Protein AF-A0A8T8D900-F1 (afdb_monomer)

Nearest PDB structures (foldseek):
  1n0g-assembly1_A  TM=6.615E-01  e=1.085E-01  Mycoplasmoides pneumoniae

Radius of gyration: 17.33 Å; Cα contacts (8 Å, |Δi|>4): 212; chains: 1; bounding box: 52×31×51 Å

Mean predicted aligned error: 9.71 Å

Secondary structure (DSSP, 8-state):
-EEEEEE-TTSEEEE-HHHHTT-TTSEEEEEE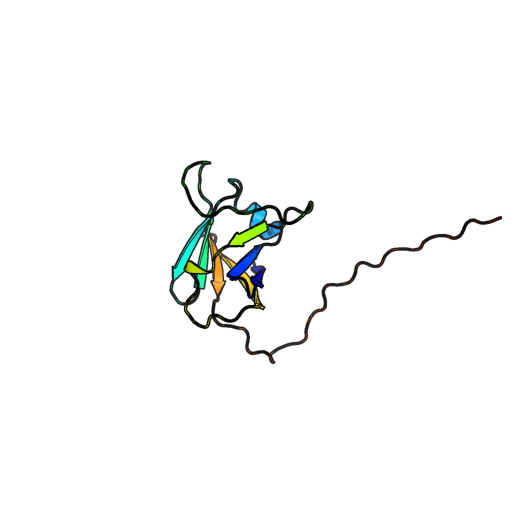ETTEEEEEE-SSTTS--EE-EE-STT--EEEE-GGGSPTTPPPEEEEEEEETTTTEEEEE-SPP-TTSS-------------PPP--

Solvent-accessible surface area (backbone atoms only — not comparable to full-atom values): 7192 Å² total; per-residue (Å²): 98,75,48,74,31,33,35,38,86,86,26,30,39,40,35,43,31,80,66,37,65,68,27,82,57,40,24,28,42,75,50,68,56,96,67,23,40,34,38,28,54,48,96,48,83,85,77,60,59,48,61,47,41,80,71,50,95,82,47,24,24,35,32,82,46,47,93,66,53,61,87,88,58,60,56,45,74,38,69,26,37,53,38,80,92,78,56,27,42,37,30,63,47,70,62,74,68,96,77,87,68,81,85,79,70,78,78,76,74,79,80,77,75,88,77,78,86,82,130

Foldseek 3Di:
DKDKWWQDPQQKIKAFQVRLVLAVLQFWAWADDPQKIKTAHDPDNPPDHWGFDADDPRRITMTRCNVRQDPPQDTTMFMWDQDPVVRIIITHSPDDDVPPDDPPDDPPPPPPDDDDDDD

Structure (mmCIF, N/CA/C/O backbone):
data_AF-A0A8T8D900-F1
#
_entry.id   AF-A0A8T8D900-F1
#
loop_
_atom_site.group_PDB
_atom_site.id
_atom_site.type_symbol
_atom_site.label_atom_id
_atom_site.label_alt_id
_atom_site.label_comp_id
_atom_site.label_asym_id
_atom_site.label_entity_id
_atom_site.label_seq_id
_atom_site.pdbx_PDB_ins_code
_atom_site.Cartn_x
_atom_site.Cartn_y
_atom_site.Cartn_z
_atom_site.occupancy
_atom_site.B_iso_or_equiv
_atom_site.auth_seq_id
_atom_site.auth_comp_id
_atom_site.auth_asym_id
_atom_site.auth_atom_id
_atom_site.pdbx_PDB_model_num
ATOM 1 N N . MET A 1 1 ? -2.103 -14.708 -2.178 1.00 86.00 1 MET A N 1
ATOM 2 C CA . MET A 1 1 ? -1.238 -14.538 -0.975 1.00 86.00 1 MET A CA 1
ATOM 3 C C . MET A 1 1 ? -1.859 -13.480 -0.070 1.00 86.00 1 MET A C 1
ATOM 5 O O . MET A 1 1 ? -2.320 -12.479 -0.607 1.00 86.00 1 MET A O 1
ATOM 9 N N . SER A 1 2 ? -1.890 -13.676 1.254 1.00 94.31 2 SER A N 1
ATOM 10 C CA . SER A 1 2 ? -2.369 -12.654 2.204 1.00 94.31 2 SER A CA 1
ATOM 11 C C . SER A 1 2 ? -1.253 -12.191 3.131 1.00 94.31 2 SER A C 1
ATOM 13 O O . SER A 1 2 ? -0.484 -13.025 3.599 1.00 94.31 2 SER A O 1
ATOM 15 N N . VAL A 1 3 ? -1.204 -10.899 3.441 1.00 96.75 3 VAL A N 1
ATOM 16 C CA . VAL A 1 3 ? -0.129 -10.289 4.231 1.00 96.75 3 VAL A CA 1
ATOM 17 C C . VAL A 1 3 ? -0.670 -9.152 5.097 1.00 96.75 3 VAL A C 1
ATOM 19 O O . VAL A 1 3 ? -1.601 -8.460 4.697 1.00 96.75 3 VAL A O 1
ATOM 22 N N . TRP A 1 4 ? -0.111 -8.945 6.289 1.00 97.75 4 TRP A N 1
ATOM 23 C CA . TRP A 1 4 ? -0.495 -7.819 7.143 1.00 97.75 4 TRP A CA 1
ATOM 24 C C . TRP A 1 4 ? 0.250 -6.546 6.746 1.00 97.75 4 TRP A C 1
ATOM 26 O O . TRP A 1 4 ? 1.473 -6.539 6.618 1.00 97.75 4 TRP A O 1
ATOM 36 N N . VAL A 1 5 ? -0.502 -5.464 6.589 1.00 98.00 5 VAL A N 1
ATOM 37 C CA . VAL A 1 5 ? -0.007 -4.104 6.352 1.00 98.00 5 VAL A CA 1
ATOM 38 C C . VAL A 1 5 ? -0.582 -3.173 7.412 1.00 98.00 5 VAL A C 1
ATOM 40 O O . VAL A 1 5 ? -1.499 -3.550 8.138 1.00 98.00 5 VAL A O 1
ATOM 43 N N . GLU A 1 6 ? -0.082 -1.950 7.507 1.00 97.88 6 GLU A N 1
ATOM 44 C CA . GLU A 1 6 ? -0.595 -0.960 8.457 1.00 97.88 6 GLU A CA 1
ATOM 45 C C . GLU A 1 6 ? -0.787 0.383 7.763 1.00 97.88 6 GLU A C 1
ATOM 47 O O . GLU A 1 6 ? 0.129 0.868 7.101 1.00 97.88 6 GLU A O 1
ATOM 52 N N . ILE A 1 7 ? -1.962 0.989 7.940 1.00 98.00 7 ILE A N 1
ATOM 53 C CA . ILE A 1 7 ? -2.157 2.410 7.641 1.00 98.00 7 ILE A CA 1
ATOM 54 C C . ILE A 1 7 ? -1.876 3.176 8.927 1.00 98.00 7 ILE A C 1
ATOM 56 O O . ILE A 1 7 ? -2.536 2.951 9.937 1.00 98.00 7 ILE A O 1
ATOM 60 N N . THR A 1 8 ? -0.893 4.060 8.910 1.00 97.50 8 THR A N 1
ATOM 61 C CA . THR A 1 8 ? -0.552 4.876 10.072 1.00 97.50 8 THR A CA 1
ATOM 62 C C . THR A 1 8 ? -1.500 6.059 10.206 1.00 97.50 8 THR A C 1
ATOM 64 O O . THR A 1 8 ? -2.135 6.479 9.240 1.00 97.50 8 THR A O 1
ATOM 67 N N . ASP A 1 9 ? -1.531 6.658 11.394 1.00 96.19 9 ASP A N 1
ATOM 68 C CA . ASP A 1 9 ? -2.256 7.908 11.652 1.00 96.19 9 ASP A CA 1
ATOM 69 C C . ASP A 1 9 ? -1.795 9.066 10.735 1.00 96.19 9 ASP A C 1
ATOM 71 O O . ASP A 1 9 ? -2.577 9.900 10.283 1.00 96.19 9 ASP A O 1
ATOM 75 N N . GLY A 1 10 ? -0.517 9.050 10.336 1.00 96.25 10 GLY A N 1
ATOM 76 C CA . GLY A 1 10 ? 0.047 9.987 9.360 1.00 96.25 10 GLY A CA 1
ATOM 77 C C . GLY A 1 10 ? -0.353 9.718 7.902 1.00 96.25 10 GLY A C 1
ATOM 78 O O . GLY A 1 10 ? 0.131 10.412 7.010 1.00 96.25 10 GLY A O 1
ATOM 79 N N . GLY A 1 11 ? -1.187 8.708 7.632 1.00 96.94 11 GLY A N 1
ATOM 80 C CA . GLY A 1 11 ? -1.617 8.331 6.284 1.00 96.94 11 GLY A CA 1
ATOM 81 C C . GLY A 1 11 ? -0.539 7.625 5.456 1.00 96.94 11 GLY A C 1
ATOM 82 O O . GLY A 1 11 ? -0.605 7.627 4.225 1.00 96.94 11 GLY A O 1
ATOM 83 N N . TYR A 1 12 ? 0.465 7.029 6.105 1.00 98.31 12 TYR A N 1
ATOM 84 C CA . TYR A 1 12 ? 1.418 6.146 5.434 1.00 98.31 12 TYR A CA 1
ATOM 85 C C . TYR A 1 12 ? 0.899 4.717 5.428 1.00 98.31 12 TYR A C 1
ATOM 87 O O . TYR A 1 12 ? 0.365 4.244 6.423 1.00 98.31 12 TYR A O 1
ATOM 95 N N . LEU A 1 13 ? 1.144 4.000 4.341 1.00 98.44 13 LEU A N 1
ATOM 96 C CA . LEU A 1 13 ? 1.014 2.556 4.288 1.00 98.44 13 LEU A CA 1
ATOM 97 C C . LEU A 1 13 ? 2.383 1.918 4.537 1.00 98.44 13 LEU A C 1
ATOM 99 O O . LEU A 1 13 ? 3.344 2.177 3.809 1.00 98.44 13 LEU A O 1
ATOM 103 N N . HIS A 1 14 ? 2.469 1.075 5.560 1.00 98.56 14 HIS A N 1
ATOM 104 C CA . HIS A 1 14 ? 3.620 0.226 5.837 1.00 98.56 14 HIS A CA 1
ATOM 105 C C . HIS A 1 14 ? 3.446 -1.140 5.175 1.00 98.56 14 HIS A C 1
ATOM 107 O O . HIS A 1 14 ? 2.495 -1.867 5.462 1.00 98.56 14 HIS A O 1
ATOM 113 N N . LEU A 1 15 ? 4.406 -1.496 4.325 1.00 98.19 15 LEU A N 1
ATOM 114 C CA . LEU A 1 15 ? 4.469 -2.764 3.610 1.00 98.19 15 LEU A CA 1
ATOM 115 C C . LEU A 1 15 ? 5.608 -3.615 4.187 1.00 98.19 15 LEU A C 1
ATOM 117 O O . LEU A 1 15 ? 6.742 -3.127 4.255 1.00 98.19 15 LEU A O 1
ATOM 121 N N . PRO A 1 16 ? 5.361 -4.875 4.573 1.00 98.00 16 PRO A N 1
ATOM 122 C CA . PRO A 1 16 ? 6.447 -5.792 4.889 1.00 98.00 16 PRO A CA 1
ATOM 123 C C . PRO A 1 16 ? 7.220 -6.172 3.623 1.00 98.00 16 PRO A C 1
ATOM 125 O O . PRO A 1 16 ? 6.688 -6.106 2.510 1.00 98.00 16 PRO A O 1
ATOM 128 N N . ALA A 1 17 ? 8.466 -6.606 3.801 1.00 97.31 17 ALA A N 1
ATOM 129 C CA . ALA A 1 17 ? 9.373 -6.984 2.718 1.00 97.31 17 ALA A CA 1
ATOM 130 C C . ALA A 1 17 ? 8.759 -7.968 1.701 1.00 97.31 17 ALA A C 1
ATOM 132 O O . ALA A 1 17 ? 8.946 -7.804 0.497 1.00 97.31 17 ALA A O 1
ATOM 133 N N . GLU A 1 18 ? 7.972 -8.942 2.170 1.00 96.00 18 GLU A N 1
ATOM 134 C CA . GLU A 1 18 ? 7.281 -9.927 1.324 1.00 96.00 18 GLU A CA 1
ATOM 135 C C . GLU A 1 18 ? 6.329 -9.266 0.312 1.00 96.00 18 GLU A C 1
ATOM 137 O O . GLU A 1 18 ? 6.345 -9.588 -0.875 1.00 96.00 18 GLU A O 1
ATOM 142 N N . ALA A 1 19 ? 5.530 -8.294 0.763 1.00 97.19 19 ALA A N 1
ATOM 143 C CA . ALA A 1 19 ? 4.630 -7.538 -0.103 1.00 97.19 19 ALA A CA 1
ATOM 144 C C . ALA A 1 19 ? 5.409 -6.559 -0.990 1.00 97.19 19 ALA A C 1
ATOM 146 O O . ALA A 1 19 ? 5.127 -6.423 -2.179 1.00 97.19 19 ALA A O 1
ATOM 147 N N . ALA A 1 20 ? 6.417 -5.896 -0.417 1.00 97.12 20 ALA A N 1
ATOM 148 C CA . ALA A 1 20 ? 7.251 -4.931 -1.121 1.00 97.1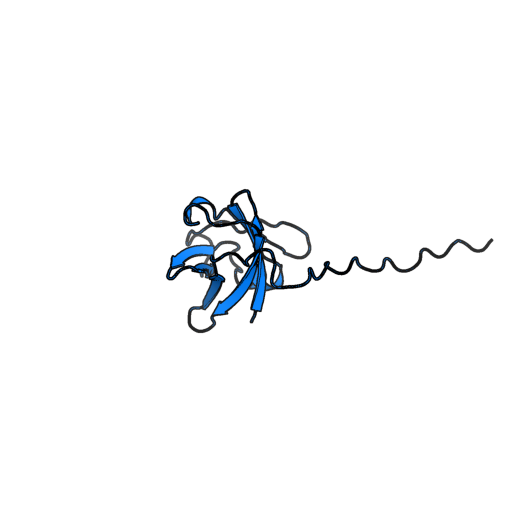2 20 ALA A CA 1
ATOM 149 C C . ALA A 1 20 ? 8.021 -5.547 -2.300 1.00 97.12 20 ALA A C 1
ATOM 151 O O . ALA A 1 20 ? 8.224 -4.871 -3.307 1.00 97.12 20 ALA A O 1
ATOM 152 N N . GLY A 1 21 ? 8.396 -6.828 -2.218 1.00 95.81 21 GLY A N 1
ATOM 153 C CA . GLY A 1 21 ? 9.058 -7.553 -3.306 1.00 95.81 21 GLY A CA 1
ATOM 154 C C . GLY A 1 21 ? 8.250 -7.615 -4.608 1.00 95.81 21 GLY A C 1
ATOM 155 O O . GLY A 1 21 ? 8.828 -7.810 -5.673 1.00 95.81 21 GLY A O 1
ATOM 156 N N . ARG A 1 22 ? 6.929 -7.383 -4.557 1.00 95.62 22 ARG A N 1
ATOM 157 C CA . ARG A 1 22 ? 6.057 -7.306 -5.743 1.00 95.62 22 ARG A CA 1
ATOM 158 C C . ARG A 1 22 ? 6.185 -5.992 -6.521 1.00 95.62 22 ARG A C 1
ATOM 160 O O . ARG A 1 22 ? 5.627 -5.879 -7.606 1.00 95.62 22 ARG A O 1
ATOM 167 N N . PHE A 1 23 ? 6.929 -5.018 -5.996 1.00 95.00 23 PHE A N 1
ATOM 168 C CA . PHE A 1 23 ? 7.099 -3.684 -6.572 1.00 95.00 23 PHE A CA 1
ATOM 169 C C . PHE A 1 23 ? 8.583 -3.414 -6.882 1.00 95.00 23 PHE A C 1
ATOM 171 O O . PHE A 1 23 ? 9.217 -2.579 -6.228 1.00 95.00 23 PHE A O 1
ATOM 178 N N . PRO A 1 24 ? 9.174 -4.116 -7.867 1.00 92.06 24 PRO A N 1
ATOM 179 C CA . PRO A 1 24 ? 10.621 -4.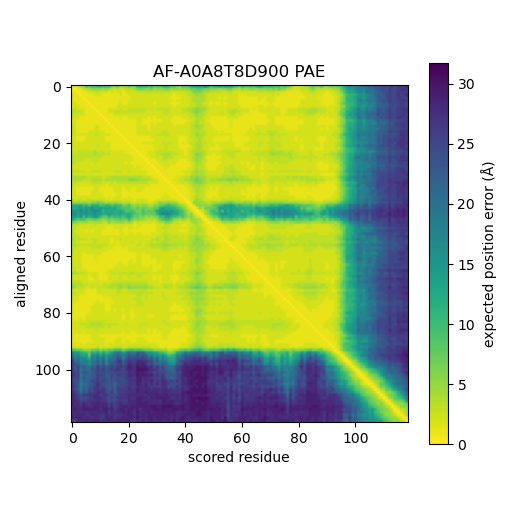100 -8.103 1.00 92.06 24 PRO A CA 1
ATOM 180 C C . PRO A 1 24 ? 11.159 -2.723 -8.516 1.00 92.06 24 PRO A C 1
ATOM 182 O O . PRO A 1 24 ? 12.290 -2.384 -8.179 1.00 92.06 24 PRO A O 1
ATOM 185 N N . ALA A 1 25 ? 10.343 -1.8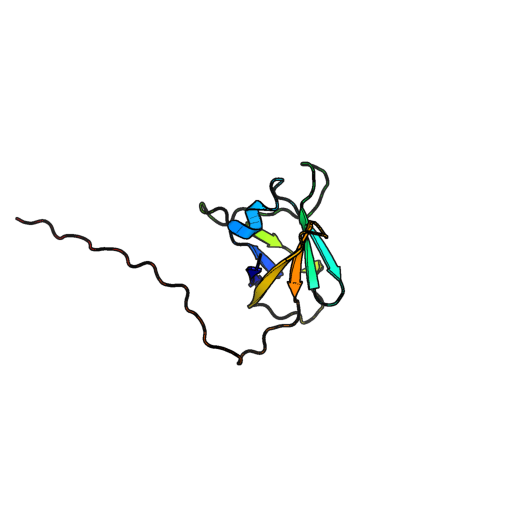96 -9.179 1.00 92.50 25 ALA A N 1
ATOM 186 C CA . ALA A 1 25 ? 10.704 -0.524 -9.541 1.00 92.50 25 ALA A CA 1
ATOM 187 C C . ALA A 1 25 ? 10.745 0.439 -8.336 1.00 92.50 25 ALA A C 1
ATOM 189 O O . ALA A 1 25 ? 11.181 1.580 -8.471 1.00 92.50 25 ALA A O 1
ATOM 190 N N . GLY A 1 26 ? 10.284 0.010 -7.154 1.00 93.69 26 GLY A N 1
ATOM 191 C CA . GLY A 1 26 ? 10.225 0.855 -5.962 1.00 93.69 26 GLY A CA 1
ATOM 192 C C . GLY A 1 26 ? 9.168 1.960 -6.031 1.00 93.69 26 GLY A C 1
ATOM 193 O O . GLY A 1 26 ? 9.186 2.863 -5.197 1.00 93.69 26 GLY A O 1
ATOM 194 N N . THR A 1 27 ? 8.244 1.892 -6.987 1.00 94.75 27 THR A N 1
ATOM 195 C CA . THR A 1 27 ? 7.087 2.782 -7.100 1.00 94.75 27 THR A CA 1
ATOM 196 C C . THR A 1 27 ? 5.808 1.975 -7.317 1.00 94.75 27 THR A C 1
ATOM 198 O O . THR A 1 27 ? 5.846 0.833 -7.785 1.00 94.75 27 THR A O 1
ATOM 201 N N . ALA A 1 28 ? 4.671 2.561 -6.945 1.00 96.06 28 ALA A N 1
ATOM 202 C CA . ALA A 1 28 ? 3.356 1.953 -7.113 1.00 96.06 28 ALA A CA 1
ATOM 203 C C . ALA A 1 28 ? 2.321 2.983 -7.573 1.00 96.06 28 ALA A C 1
ATOM 205 O O . ALA A 1 28 ? 2.325 4.127 -7.119 1.00 96.06 28 ALA A O 1
ATOM 206 N N . ILE A 1 29 ? 1.396 2.568 -8.432 1.00 95.69 29 ILE A N 1
ATOM 207 C CA . ILE A 1 29 ? 0.155 3.313 -8.659 1.00 95.69 29 ILE A CA 1
ATOM 208 C C . ILE A 1 29 ? -0.806 2.972 -7.523 1.00 95.69 29 ILE A C 1
ATOM 210 O O . ILE A 1 29 ? -0.915 1.810 -7.132 1.00 95.69 29 ILE A O 1
ATOM 214 N N . VAL A 1 30 ? -1.503 3.985 -7.008 1.00 96.38 30 VAL A N 1
ATOM 215 C CA . VAL A 1 30 ? -2.506 3.835 -5.953 1.00 96.38 30 VAL A CA 1
ATOM 216 C C . VAL A 1 30 ? -3.866 4.265 -6.476 1.00 96.38 30 VAL A C 1
ATOM 218 O O . VAL A 1 30 ? -3.990 5.313 -7.105 1.00 96.38 30 VAL A O 1
ATOM 221 N N . LEU A 1 31 ? -4.888 3.457 -6.207 1.00 95.38 31 LEU A N 1
ATOM 222 C CA . LEU A 1 31 ? -6.275 3.787 -6.515 1.00 95.38 31 LEU A CA 1
ATOM 223 C C . LEU A 1 31 ? -7.216 3.265 -5.432 1.00 95.38 31 LEU A C 1
ATOM 225 O O . LEU A 1 31 ? -6.968 2.219 -4.836 1.00 95.38 31 LEU A O 1
ATOM 229 N N . VAL A 1 32 ? -8.308 3.987 -5.191 1.00 96.38 32 VAL A N 1
ATOM 230 C CA . VAL A 1 32 ? -9.391 3.524 -4.320 1.00 96.38 32 VAL A CA 1
ATOM 231 C C . VAL A 1 32 ? -10.575 3.120 -5.171 1.00 96.38 32 VAL A C 1
ATOM 233 O O . VAL A 1 32 ? -11.057 3.890 -6.000 1.00 96.38 32 VAL A O 1
ATOM 236 N N . ARG A 1 33 ? -11.055 1.895 -4.968 1.00 94.38 33 ARG A N 1
ATOM 237 C CA . ARG A 1 33 ? -12.269 1.399 -5.614 1.00 94.38 33 ARG A CA 1
ATOM 238 C C . ARG A 1 33 ? -12.963 0.378 -4.735 1.00 94.38 33 ARG A C 1
ATOM 240 O O . ARG A 1 33 ? -12.305 -0.423 -4.084 1.00 94.38 33 ARG A O 1
ATOM 247 N N . ARG A 1 34 ? -14.299 0.394 -4.744 1.00 92.81 34 ARG A N 1
ATOM 248 C CA . ARG A 1 34 ? -15.141 -0.591 -4.035 1.00 92.81 34 ARG A CA 1
ATOM 249 C C . ARG A 1 34 ? -14.763 -0.772 -2.549 1.00 92.81 34 ARG A C 1
ATOM 251 O O . ARG A 1 34 ? -14.794 -1.883 -2.040 1.00 92.81 34 ARG A O 1
ATOM 258 N N . GLY A 1 35 ? -14.388 0.314 -1.864 1.00 94.62 35 GLY A N 1
ATOM 259 C CA . GLY A 1 35 ? -14.006 0.276 -0.444 1.00 94.62 35 GLY A CA 1
ATOM 260 C C . GLY A 1 35 ? -12.628 -0.335 -0.160 1.00 94.62 35 GLY A C 1
ATOM 261 O O . GLY A 1 35 ? -12.325 -0.664 0.985 1.00 94.62 35 GLY A O 1
ATOM 262 N N . GLU A 1 36 ? -11.785 -0.482 -1.180 1.00 97.19 36 GLU A N 1
ATOM 263 C CA . GLU A 1 36 ? -10.431 -1.015 -1.070 1.00 97.19 36 GLU A CA 1
ATOM 264 C C . GLU A 1 36 ? -9.414 -0.016 -1.630 1.00 97.19 36 GLU A C 1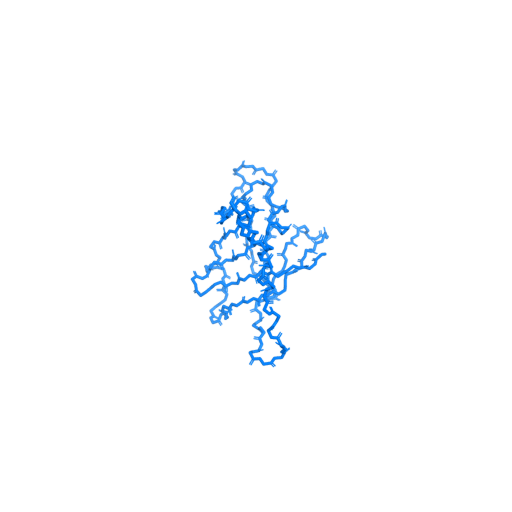
ATOM 266 O O . GLU A 1 36 ? -9.679 0.682 -2.612 1.00 97.19 36 GLU A O 1
ATOM 271 N N . LEU A 1 37 ? -8.223 -0.005 -1.040 1.00 97.81 37 LEU A N 1
ATOM 272 C CA . LEU A 1 37 ? -7.025 0.618 -1.584 1.00 97.81 37 LEU A CA 1
ATOM 273 C C . LEU A 1 37 ? -6.257 -0.426 -2.390 1.00 97.81 37 LEU A C 1
ATOM 275 O O . LEU A 1 37 ? -5.965 -1.518 -1.904 1.00 97.81 37 LEU A O 1
ATOM 279 N N . TRP A 1 38 ? -5.932 -0.081 -3.623 1.00 98.12 38 TRP A N 1
ATOM 280 C CA . TRP A 1 38 ? -5.245 -0.943 -4.569 1.00 98.12 38 TRP A CA 1
ATOM 281 C C . TRP A 1 38 ? -3.874 -0.352 -4.866 1.00 98.12 38 TRP A C 1
ATOM 283 O O . TRP A 1 38 ? -3.772 0.824 -5.214 1.00 98.12 38 TRP A O 1
ATOM 293 N N . LEU A 1 39 ? -2.836 -1.174 -4.741 1.00 97.75 39 LEU A N 1
ATOM 294 C CA . LEU A 1 39 ? -1.474 -0.852 -5.150 1.00 97.75 39 LEU A CA 1
ATOM 295 C C . LEU A 1 39 ? -1.094 -1.715 -6.348 1.00 97.75 39 LEU A C 1
ATOM 297 O O . LEU A 1 39 ? -1.140 -2.942 -6.261 1.00 97.75 39 LEU A O 1
ATOM 301 N N . LEU A 1 40 ? -0.671 -1.077 -7.434 1.00 96.31 40 LEU A N 1
ATOM 302 C CA . LEU A 1 40 ? -0.240 -1.749 -8.656 1.00 96.31 40 LEU A CA 1
ATOM 303 C C . LEU A 1 40 ? 1.242 -1.461 -8.914 1.00 96.31 40 LEU A C 1
ATOM 305 O O . LEU A 1 40 ? 1.657 -0.300 -8.800 1.00 96.31 40 LEU A O 1
ATOM 309 N N . PRO A 1 41 ? 2.055 -2.478 -9.244 1.00 95.00 41 PRO A N 1
ATOM 310 C CA . PRO A 1 41 ? 3.436 -2.263 -9.633 1.00 95.00 41 PRO A CA 1
ATOM 311 C C . PRO A 1 41 ? 3.492 -1.558 -10.984 1.00 95.00 41 PRO A C 1
ATOM 313 O O . PRO A 1 41 ? 2.664 -1.793 -11.864 1.00 95.00 41 PRO A O 1
ATOM 316 N N . VAL A 1 42 ? 4.495 -0.704 -11.159 1.00 90.38 42 VAL A N 1
ATOM 317 C CA . VAL A 1 42 ? 4.788 -0.117 -12.467 1.00 90.38 42 VAL A CA 1
ATOM 318 C C . VAL A 1 42 ? 5.869 -0.925 -13.176 1.00 90.38 42 VAL A C 1
ATOM 320 O O . VAL A 1 42 ? 6.801 -1.432 -12.549 1.00 90.38 42 VAL A O 1
ATOM 323 N N . SER A 1 43 ? 5.743 -1.042 -14.496 1.00 79.94 43 SER A N 1
ATOM 324 C CA . SER A 1 43 ? 6.567 -1.936 -15.316 1.00 79.94 43 SER A CA 1
ATOM 325 C C . SER A 1 43 ? 7.999 -1.438 -15.544 1.00 79.94 43 SER A C 1
ATOM 327 O O . SER A 1 43 ? 8.872 -2.235 -15.874 1.00 79.94 43 SER A O 1
ATOM 329 N N . HIS A 1 44 ? 8.266 -0.139 -15.380 1.00 74.56 44 HIS A N 1
ATOM 330 C CA . HIS A 1 44 ? 9.590 0.444 -15.614 1.00 74.56 44 HIS A CA 1
ATOM 331 C C . HIS A 1 44 ? 9.822 1.709 -14.769 1.00 74.56 44 HIS A C 1
ATOM 333 O O . HIS A 1 44 ? 8.875 2.472 -14.534 1.00 74.56 44 HIS A O 1
ATOM 339 N N . PRO A 1 45 ? 11.075 1.971 -14.342 1.00 65.75 45 PRO A N 1
ATOM 340 C CA . PRO A 1 45 ? 11.452 3.228 -13.701 1.00 65.75 45 PRO A CA 1
ATOM 341 C C . PRO A 1 45 ? 11.071 4.425 -14.584 1.00 65.75 45 PRO A C 1
ATOM 343 O O . PRO A 1 45 ? 11.384 4.443 -15.770 1.00 65.75 45 PRO A O 1
ATOM 346 N N . GLY A 1 46 ? 10.374 5.413 -14.019 1.00 67.31 46 GLY A N 1
ATOM 347 C CA . GLY A 1 46 ? 9.919 6.602 -14.756 1.00 67.31 46 GLY A CA 1
ATOM 348 C C . GLY A 1 46 ? 8.485 6.537 -15.293 1.00 67.31 46 GLY A C 1
ATOM 349 O O . GLY A 1 46 ? 7.974 7.557 -15.739 1.00 67.31 46 GLY A O 1
ATOM 350 N N . ALA A 1 47 ? 7.782 5.406 -15.154 1.00 74.62 47 ALA A N 1
ATOM 351 C CA . ALA A 1 47 ? 6.341 5.307 -15.439 1.00 74.62 47 ALA A CA 1
ATOM 352 C C . ALA A 1 47 ? 5.444 6.073 -14.435 1.00 74.62 47 ALA A C 1
ATOM 354 O O . ALA A 1 47 ? 4.219 5.993 -14.504 1.00 74.62 47 ALA A O 1
ATOM 355 N N . GLY A 1 48 ? 6.049 6.800 -13.490 1.00 82.56 48 GLY A N 1
ATOM 356 C CA . GLY A 1 48 ? 5.363 7.518 -12.423 1.00 82.56 48 GLY A CA 1
ATOM 357 C C . GLY A 1 48 ? 5.016 6.634 -11.222 1.00 82.56 48 GLY A C 1
ATOM 358 O O . GLY A 1 48 ? 5.660 5.613 -10.958 1.00 82.56 48 GLY A O 1
ATOM 359 N N . GLY A 1 49 ? 4.001 7.066 -10.474 1.00 91.69 49 GLY A N 1
ATOM 360 C CA . GLY A 1 49 ? 3.550 6.427 -9.240 1.00 91.69 49 GLY A CA 1
ATOM 361 C C . GLY A 1 49 ? 4.174 7.013 -7.973 1.00 91.69 49 GLY A C 1
ATOM 362 O O . GLY A 1 49 ? 5.033 7.893 -8.004 1.00 91.69 49 GLY A O 1
ATOM 363 N N . LEU A 1 50 ? 3.706 6.513 -6.835 1.00 95.31 50 LEU A N 1
ATOM 364 C CA . LEU A 1 50 ? 4.167 6.907 -5.513 1.00 95.31 5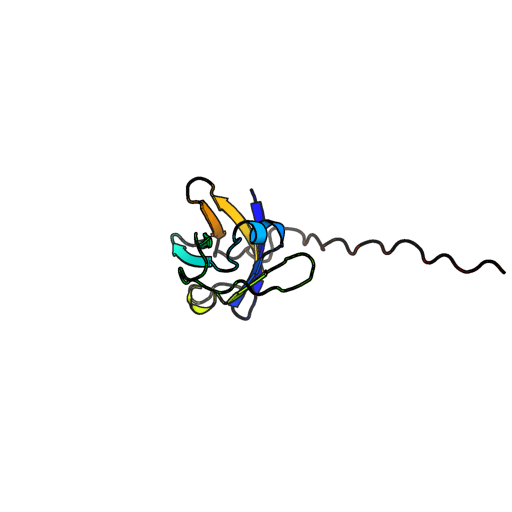0 LEU A CA 1
ATOM 365 C C . LEU A 1 50 ? 5.418 6.118 -5.125 1.00 95.31 50 LEU A C 1
ATOM 367 O O . LEU A 1 50 ? 5.496 4.910 -5.346 1.00 95.31 50 LEU A O 1
ATOM 371 N N . LEU A 1 51 ? 6.381 6.800 -4.507 1.00 95.50 51 LEU A N 1
ATOM 372 C CA . LEU A 1 51 ? 7.641 6.211 -4.057 1.00 95.50 51 LEU A CA 1
ATOM 373 C C . LEU A 1 51 ? 7.446 5.280 -2.849 1.00 95.50 51 LEU A C 1
ATOM 375 O O . LEU A 1 51 ? 6.937 5.698 -1.808 1.00 95.50 51 LEU A O 1
ATOM 379 N N . LEU A 1 52 ? 7.959 4.051 -2.956 1.00 96.88 52 LEU A N 1
ATOM 380 C CA . LEU A 1 52 ? 8.072 3.083 -1.863 1.00 96.88 52 LEU A CA 1
ATOM 381 C C . LEU A 1 52 ? 9.425 3.246 -1.149 1.00 96.88 52 LEU A C 1
ATOM 383 O O . LEU A 1 52 ? 10.434 2.621 -1.503 1.00 96.88 52 LEU A O 1
ATOM 387 N N . LYS A 1 53 ? 9.460 4.082 -0.112 1.00 97.75 53 LYS A N 1
ATOM 388 C CA . LYS A 1 53 ? 10.671 4.381 0.667 1.00 97.75 53 LYS A CA 1
ATOM 389 C C . LYS A 1 53 ? 11.094 3.170 1.497 1.00 97.75 53 LYS A C 1
ATOM 391 O O . LYS A 1 53 ? 10.255 2.501 2.092 1.00 97.75 53 LYS A O 1
ATOM 396 N N . TRP A 1 54 ? 12.394 2.894 1.566 1.00 97.31 54 TRP A N 1
ATOM 397 C CA . TRP A 1 54 ? 12.933 1.873 2.469 1.00 97.31 54 TRP A CA 1
ATOM 398 C C . TRP A 1 54 ? 12.705 2.272 3.928 1.00 97.31 54 TRP A C 1
ATOM 400 O O . TRP A 1 54 ? 12.970 3.412 4.306 1.00 97.31 54 TRP A O 1
ATOM 410 N N . ARG A 1 55 ? 12.241 1.326 4.748 1.00 97.44 55 ARG A N 1
ATOM 411 C CA . ARG A 1 55 ? 12.089 1.511 6.198 1.00 97.44 55 ARG A CA 1
ATOM 412 C C . ARG A 1 55 ? 13.207 0.860 7.000 1.00 97.44 55 ARG A C 1
ATOM 414 O O . ARG A 1 55 ? 13.525 1.341 8.080 1.00 97.44 55 ARG A O 1
ATOM 421 N N . ASN A 1 56 ? 13.757 -0.256 6.521 1.00 97.19 56 ASN A N 1
ATOM 422 C CA . ASN A 1 56 ? 14.812 -1.001 7.208 1.00 97.19 56 ASN A CA 1
ATOM 423 C C . ASN A 1 56 ? 15.559 -1.957 6.260 1.00 97.19 56 ASN A C 1
ATOM 425 O O . ASN A 1 56 ? 15.151 -2.167 5.120 1.00 97.19 56 ASN A O 1
ATOM 429 N N . ALA A 1 57 ? 16.628 -2.579 6.768 1.00 96.44 57 ALA A N 1
ATOM 430 C CA . ALA A 1 57 ? 17.463 -3.527 6.026 1.00 96.44 57 ALA A CA 1
ATOM 431 C C . ALA A 1 57 ? 16.760 -4.845 5.643 1.00 96.44 57 ALA A C 1
ATOM 433 O O . ALA A 1 57 ? 17.254 -5.549 4.770 1.00 96.44 57 ALA A O 1
ATOM 434 N N . ARG A 1 58 ? 15.610 -5.186 6.251 1.00 96.75 58 ARG A N 1
ATOM 435 C CA . ARG A 1 58 ? 14.833 -6.374 5.848 1.00 96.75 58 ARG A CA 1
ATOM 436 C C . ARG A 1 58 ? 14.092 -6.172 4.528 1.00 96.75 58 ARG A C 1
ATOM 438 O O . ARG A 1 58 ? 13.643 -7.150 3.948 1.00 96.75 58 ARG A O 1
ATOM 445 N N . GLY A 1 59 ? 13.955 -4.928 4.067 1.00 97.12 59 GLY A N 1
ATOM 446 C CA . GLY A 1 59 ? 13.252 -4.593 2.829 1.00 97.12 59 GLY A CA 1
ATOM 447 C C . GLY A 1 59 ? 11.827 -4.078 3.023 1.00 97.12 59 GLY A C 1
ATOM 448 O O . GLY A 1 59 ? 11.141 -3.857 2.027 1.00 97.12 59 GLY A O 1
ATOM 449 N N . ASP A 1 60 ? 11.384 -3.840 4.264 1.00 98.25 60 ASP A N 1
ATOM 450 C CA . ASP A 1 60 ? 10.079 -3.220 4.528 1.00 98.25 60 ASP A CA 1
ATOM 451 C C . ASP A 1 60 ? 10.021 -1.823 3.887 1.00 98.25 60 ASP A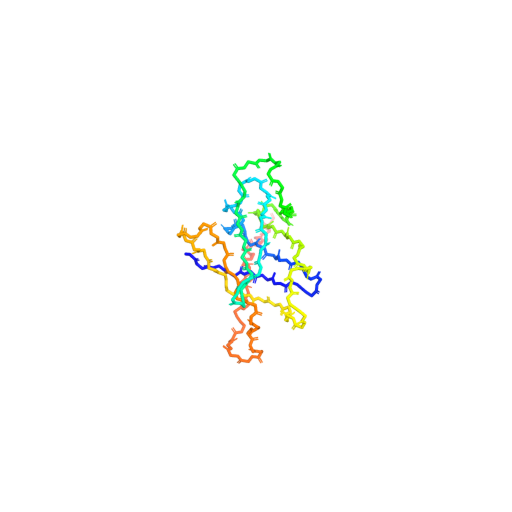 C 1
ATOM 453 O O . ASP A 1 60 ? 11.005 -1.071 3.912 1.00 98.25 60 ASP A O 1
ATOM 457 N N . ARG A 1 61 ? 8.861 -1.450 3.338 1.00 98.44 61 ARG A N 1
ATOM 458 C CA . ARG A 1 61 ? 8.656 -0.174 2.637 1.00 98.44 61 ARG A CA 1
ATOM 459 C C . ARG A 1 61 ? 7.560 0.676 3.266 1.00 98.44 61 ARG A C 1
ATOM 461 O O . ARG A 1 61 ? 6.680 0.169 3.958 1.00 98.44 61 ARG A O 1
ATOM 468 N N . SER A 1 62 ? 7.620 1.982 3.032 1.00 98.44 62 SER A N 1
ATOM 469 C CA . SER A 1 62 ? 6.543 2.925 3.327 1.00 98.44 62 SER A CA 1
ATOM 470 C C . SER A 1 62 ? 6.174 3.740 2.098 1.00 98.44 62 SER A C 1
ATOM 472 O O . SER A 1 62 ? 7.030 4.079 1.282 1.00 98.44 62 SER A O 1
ATOM 474 N N . VAL A 1 63 ? 4.898 4.092 1.993 1.00 98.25 63 VAL A N 1
ATOM 475 C CA . VAL A 1 63 ? 4.380 4.995 0.963 1.00 98.25 63 VAL A CA 1
ATOM 476 C C . VAL A 1 63 ? 3.310 5.895 1.557 1.00 98.25 63 VAL A C 1
ATOM 478 O O . VAL A 1 63 ? 2.499 5.441 2.360 1.00 98.25 63 VAL A O 1
ATOM 481 N N . LEU A 1 64 ? 3.336 7.183 1.219 1.00 98.00 64 LEU A N 1
ATOM 482 C CA . LEU A 1 64 ? 2.318 8.135 1.658 1.00 98.00 64 LEU A CA 1
ATOM 483 C C . LEU A 1 64 ? 1.076 7.957 0.783 1.00 98.00 64 LEU A C 1
ATOM 485 O O . LEU A 1 64 ? 1.154 8.173 -0.420 1.00 98.00 64 LEU A O 1
ATOM 489 N N . VAL A 1 65 ? -0.050 7.565 1.379 1.00 97.81 65 VAL A N 1
ATOM 490 C CA . VAL A 1 65 ? -1.315 7.309 0.662 1.00 97.81 65 VAL A CA 1
ATOM 491 C C . VAL A 1 65 ? -2.456 8.204 1.136 1.00 97.81 65 VAL A C 1
ATOM 493 O O . VAL A 1 65 ? -3.581 8.042 0.681 1.00 97.81 65 VAL A O 1
ATOM 496 N N . ARG A 1 66 ? -2.173 9.148 2.041 1.00 96.69 66 ARG A N 1
ATOM 497 C CA . ARG A 1 66 ? -3.158 9.998 2.721 1.00 96.69 66 ARG A CA 1
ATOM 498 C C . ARG A 1 66 ? -4.193 10.615 1.784 1.00 96.69 66 ARG A C 1
ATOM 500 O O . ARG A 1 66 ? -5.374 10.556 2.087 1.00 96.69 66 ARG A O 1
ATOM 507 N N . GLU A 1 67 ? -3.749 11.161 0.658 1.00 95.69 67 GLU A N 1
ATOM 508 C CA . GLU A 1 67 ? -4.612 11.850 -0.313 1.00 95.69 67 GLU A CA 1
ATOM 509 C C . GLU A 1 67 ? -5.591 10.915 -1.036 1.00 95.69 67 GLU A C 1
ATOM 511 O O . GLU A 1 67 ? -6.576 11.371 -1.603 1.00 95.69 67 GLU A O 1
ATOM 516 N N . PHE A 1 68 ? -5.338 9.606 -1.001 1.00 96.19 68 PHE A N 1
ATOM 517 C CA . PHE A 1 68 ? -6.202 8.599 -1.608 1.00 96.19 68 PHE A CA 1
ATOM 518 C C . PHE A 1 68 ? -7.218 8.039 -0.616 1.00 96.19 68 PHE A C 1
ATOM 520 O O . PHE A 1 68 ? -8.202 7.438 -1.036 1.00 96.19 68 PHE A O 1
ATOM 527 N N . LEU A 1 69 ? -6.988 8.183 0.690 1.00 96.00 69 LEU A N 1
ATOM 528 C CA . LEU A 1 69 ? -7.864 7.597 1.696 1.00 96.00 69 LEU A CA 1
ATOM 529 C C . LEU A 1 69 ? -9.182 8.385 1.768 1.00 96.00 69 LEU A C 1
ATOM 531 O O . LEU A 1 69 ? -9.143 9.608 1.897 1.00 96.00 69 LEU A O 1
ATOM 535 N N . PRO A 1 70 ? -10.345 7.708 1.746 1.00 94.44 70 PRO A N 1
ATOM 536 C CA . PRO A 1 70 ? -11.613 8.338 2.084 1.00 94.44 70 PRO A CA 1
ATOM 537 C C . PRO A 1 70 ? -11.545 9.018 3.452 1.00 94.44 70 PRO A C 1
ATOM 539 O O . PRO A 1 70 ? -10.874 8.530 4.371 1.00 94.44 70 PRO A O 1
ATOM 542 N N . GLU A 1 71 ? -12.271 10.120 3.601 1.00 91.75 71 GLU A N 1
ATOM 543 C CA . GLU A 1 71 ? -12.370 10.822 4.876 1.00 91.75 71 GLU A CA 1
ATOM 544 C C . GLU A 1 71 ? -12.847 9.876 5.990 1.00 91.75 71 GLU A C 1
ATOM 546 O O . GLU A 1 71 ? -13.696 9.010 5.778 1.00 91.75 71 GLU A O 1
ATOM 551 N N . GLY A 1 72 ? -12.249 10.001 7.176 1.00 90.62 72 GLY A N 1
ATOM 552 C CA . GLY A 1 72 ? -12.570 9.145 8.319 1.00 90.62 72 GLY A CA 1
ATOM 553 C C . GLY A 1 72 ? -12.024 7.715 8.234 1.00 90.62 72 GLY A C 1
ATOM 554 O O . GLY A 1 72 ? -12.327 6.913 9.115 1.00 90.62 72 GLY A O 1
ATOM 555 N N . THR A 1 73 ? -11.206 7.373 7.228 1.00 94.25 73 THR A N 1
ATOM 556 C CA . THR A 1 73 ? -10.542 6.059 7.175 1.00 94.25 73 THR A CA 1
ATOM 557 C C . THR A 1 73 ? -9.693 5.848 8.434 1.00 94.25 73 THR A C 1
ATOM 559 O O . THR A 1 73 ? -8.716 6.576 8.629 1.00 94.25 73 THR A O 1
ATOM 562 N N . PRO A 1 74 ? -9.998 4.844 9.278 1.00 94.06 74 PRO A N 1
ATOM 563 C CA . PRO A 1 74 ? -9.273 4.664 10.527 1.00 94.06 74 PRO A CA 1
ATOM 564 C C . PRO A 1 74 ? -7.856 4.128 10.264 1.00 94.06 74 PRO A C 1
ATOM 566 O O . PRO A 1 74 ? -7.675 3.259 9.395 1.00 94.06 74 PRO A O 1
ATOM 569 N N . PRO A 1 75 ? -6.835 4.581 11.010 1.00 96.31 75 PRO A N 1
ATOM 570 C CA . PRO A 1 75 ? -5.528 3.944 10.983 1.00 96.31 75 PRO A CA 1
ATOM 571 C C . PRO A 1 75 ? -5.599 2.535 11.591 1.00 96.31 75 PRO A C 1
ATOM 573 O O . PRO A 1 75 ? -6.555 2.172 12.276 1.00 96.31 75 PRO A O 1
ATOM 576 N N . GLY A 1 76 ? -4.577 1.726 11.332 1.00 96.56 76 GLY A N 1
ATOM 577 C CA . GLY A 1 76 ? -4.397 0.417 11.945 1.00 96.56 76 GLY A CA 1
ATOM 578 C C . GLY A 1 76 ? -3.999 -0.696 10.974 1.00 96.56 76 GLY A C 1
ATOM 579 O O . GLY A 1 76 ? -3.904 -0.484 9.753 1.00 96.56 76 GLY A O 1
ATOM 580 N N . PRO A 1 77 ? -3.758 -1.900 11.527 1.00 96.56 77 PRO A N 1
ATOM 581 C CA . PRO A 1 77 ? -3.377 -3.074 10.763 1.00 96.56 77 PRO A CA 1
ATOM 582 C C . PRO A 1 77 ? -4.535 -3.569 9.895 1.00 96.56 77 PRO A C 1
ATOM 584 O O . PRO A 1 77 ? -5.690 -3.600 10.320 1.00 96.56 77 PRO A O 1
ATOM 587 N N . ARG A 1 78 ? -4.210 -4.002 8.680 1.00 96.06 78 ARG A N 1
ATOM 588 C CA . ARG A 1 78 ? -5.153 -4.541 7.700 1.00 96.06 78 ARG A CA 1
ATOM 589 C C . ARG A 1 78 ? -4.571 -5.775 7.038 1.00 96.06 78 ARG A C 1
ATOM 591 O O . ARG A 1 78 ? -3.378 -5.822 6.739 1.00 96.06 78 ARG A O 1
ATOM 598 N N . GLN A 1 79 ? -5.423 -6.762 6.791 1.00 97.06 79 GLN A N 1
ATOM 599 C CA . GLN A 1 79 ? -5.042 -7.900 5.972 1.00 97.06 79 GLN A CA 1
ATOM 600 C C . GLN A 1 79 ? -5.173 -7.492 4.506 1.00 97.06 79 GLN A C 1
ATOM 602 O O . GLN A 1 79 ? -6.249 -7.111 4.053 1.00 97.06 79 GLN A O 1
ATOM 607 N N . ALA A 1 80 ? -4.058 -7.531 3.792 1.00 97.25 80 ALA A N 1
ATOM 608 C CA . ALA A 1 80 ? -3.974 -7.259 2.372 1.00 97.25 80 ALA A CA 1
ATOM 609 C C . ALA A 1 80 ? -3.908 -8.567 1.584 1.00 97.25 80 ALA A C 1
ATOM 611 O O . ALA A 1 80 ? -3.387 -9.576 2.070 1.00 97.25 80 ALA A O 1
ATOM 612 N N . PHE A 1 81 ? -4.390 -8.530 0.348 1.00 97.25 81 PHE A N 1
ATOM 613 C CA . PHE A 1 81 ? -4.468 -9.684 -0.534 1.00 97.25 81 PHE A CA 1
ATOM 614 C C . PHE A 1 81 ? -3.832 -9.344 -1.869 1.00 97.25 81 PHE A C 1
ATOM 616 O O . PHE A 1 81 ? -4.172 -8.341 -2.489 1.00 97.25 81 PHE A O 1
ATOM 623 N N . TRP A 1 82 ? -2.899 -10.179 -2.307 1.00 97.56 82 TRP A N 1
ATOM 624 C CA . TRP A 1 82 ? -2.429 -10.114 -3.680 1.00 97.56 82 TRP A CA 1
ATOM 625 C C . TRP A 1 82 ? -3.456 -10.772 -4.601 1.00 97.56 82 TRP A C 1
ATOM 627 O O . TRP A 1 82 ? -3.826 -11.927 -4.377 1.00 97.56 82 TRP A O 1
ATOM 637 N N . ASP A 1 83 ? -3.891 -10.019 -5.602 1.00 96.94 83 ASP A N 1
ATOM 638 C CA . ASP A 1 83 ? -4.785 -10.424 -6.679 1.00 96.94 83 ASP A CA 1
ATOM 639 C C . ASP A 1 83 ? -3.942 -10.664 -7.934 1.00 96.94 83 ASP A C 1
ATOM 641 O O . ASP A 1 83 ? -3.416 -9.719 -8.526 1.00 96.94 83 ASP A O 1
ATOM 645 N N . ASP A 1 84 ? -3.749 -11.936 -8.286 1.00 95.62 84 ASP A N 1
ATOM 646 C CA . ASP A 1 84 ? -2.896 -12.334 -9.408 1.00 95.62 84 ASP A CA 1
ATOM 647 C C . ASP A 1 84 ? -3.507 -11.969 -10.768 1.00 95.62 84 ASP A C 1
ATOM 649 O O . ASP A 1 84 ? -2.764 -11.623 -11.683 1.00 95.62 84 ASP A O 1
ATOM 653 N N . GLU A 1 85 ? -4.837 -11.979 -10.894 1.00 95.88 85 GLU A N 1
ATOM 654 C CA . GLU A 1 85 ? -5.527 -11.606 -12.135 1.00 95.88 85 GLU A CA 1
ATOM 655 C C . GLU A 1 85 ? -5.387 -10.106 -12.404 1.00 95.88 85 GLU A C 1
ATOM 657 O O . GLU A 1 85 ? -5.092 -9.684 -13.520 1.00 95.88 85 GLU A O 1
ATOM 662 N N . ALA A 1 86 ? -5.544 -9.290 -11.361 1.00 93.69 86 ALA A N 1
ATOM 663 C CA . ALA A 1 86 ? -5.409 -7.846 -11.478 1.00 93.69 86 ALA A CA 1
ATOM 664 C C . ALA A 1 86 ? -3.963 -7.337 -11.340 1.00 93.69 86 ALA A C 1
ATOM 666 O O . ALA A 1 86 ? -3.717 -6.147 -11.549 1.00 93.69 86 ALA A O 1
ATOM 667 N N . GLY A 1 87 ? -3.023 -8.197 -10.935 1.00 95.75 87 GLY A N 1
ATOM 668 C CA . GLY A 1 87 ? -1.638 -7.822 -10.651 1.00 95.75 87 GLY A CA 1
ATOM 669 C C . GLY A 1 87 ? -1.515 -6.765 -9.551 1.00 95.75 87 GLY A C 1
ATOM 670 O O . GLY A 1 87 ? -0.699 -5.852 -9.669 1.00 95.75 87 GLY A O 1
ATOM 671 N N . ALA A 1 88 ? -2.350 -6.839 -8.511 1.00 97.19 88 ALA A N 1
ATOM 672 C CA . ALA A 1 88 ? -2.498 -5.765 -7.532 1.00 97.19 88 ALA A CA 1
ATOM 673 C C . ALA A 1 88 ? -2.507 -6.264 -6.085 1.00 97.19 88 ALA A C 1
ATOM 675 O O . ALA A 1 88 ? -3.074 -7.307 -5.764 1.00 97.19 88 ALA A O 1
ATOM 676 N N . LEU A 1 89 ? -1.953 -5.459 -5.177 1.00 98.12 89 LEU A N 1
ATOM 677 C CA . LEU A 1 89 ? -2.151 -5.631 -3.741 1.00 98.12 89 LEU A CA 1
ATOM 678 C C . LEU A 1 89 ? -3.405 -4.861 -3.312 1.00 98.12 89 LEU A C 1
ATOM 680 O O . LEU A 1 89 ? -3.453 -3.636 -3.413 1.00 98.12 89 LEU A O 1
ATOM 684 N N . ARG A 1 90 ? -4.406 -5.582 -2.815 1.00 98.06 90 ARG A N 1
ATOM 685 C CA . ARG A 1 90 ? -5.704 -5.057 -2.384 1.00 98.06 90 ARG A CA 1
ATOM 686 C C . ARG A 1 90 ? -5.781 -4.990 -0.872 1.00 98.06 90 ARG A C 1
ATOM 688 O O . ARG A 1 90 ? -5.455 -5.956 -0.185 1.00 98.06 90 ARG A O 1
ATOM 695 N N . ILE A 1 91 ? -6.221 -3.853 -0.354 1.00 97.88 91 ILE A N 1
ATOM 696 C CA . ILE A 1 91 ? -6.271 -3.560 1.077 1.00 97.88 91 ILE A CA 1
ATOM 697 C C . ILE A 1 91 ? -7.675 -3.038 1.401 1.00 97.88 91 ILE A C 1
ATOM 699 O O . ILE A 1 91 ? -8.011 -1.924 0.993 1.00 97.88 91 ILE A O 1
ATOM 703 N N . PRO A 1 92 ? -8.508 -3.791 2.135 1.00 96.50 92 PRO A N 1
ATOM 704 C CA . PRO A 1 92 ? -9.814 -3.310 2.575 1.00 96.50 92 PRO A CA 1
ATOM 705 C C . PRO A 1 92 ? -9.681 -2.058 3.445 1.00 96.50 92 PRO A C 1
ATOM 707 O O . PRO A 1 92 ? -8.888 -2.032 4.383 1.00 96.50 92 PRO A O 1
ATOM 710 N N . LEU A 1 93 ? -10.449 -1.008 3.156 1.00 94.31 93 LEU A N 1
ATOM 711 C CA . LEU A 1 93 ? -10.369 0.251 3.906 1.00 94.31 93 LEU A CA 1
ATOM 712 C C . LEU A 1 93 ? -11.293 0.288 5.119 1.00 94.31 93 LEU A C 1
ATOM 714 O O . LEU A 1 93 ? -11.006 1.037 6.056 1.00 94.31 93 LEU A O 1
ATOM 718 N N . ALA A 1 94 ? -12.323 -0.563 5.138 1.00 8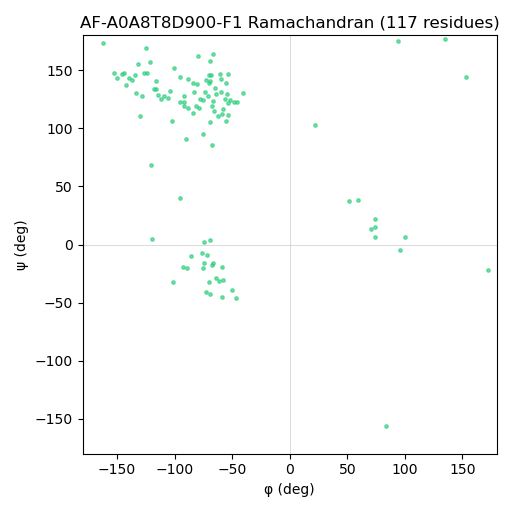4.75 94 ALA A N 1
ATOM 719 C CA . ALA A 1 94 ? -13.135 -0.799 6.321 1.00 84.75 94 ALA A CA 1
ATOM 720 C C . ALA A 1 94 ? -12.215 -1.179 7.491 1.00 84.75 94 ALA A C 1
ATOM 722 O O . ALA A 1 94 ? -11.413 -2.112 7.396 1.00 84.75 94 ALA A O 1
ATOM 723 N N . GLY A 1 95 ? -12.278 -0.396 8.567 1.00 64.25 95 GLY A N 1
ATOM 724 C CA . GLY A 1 95 ? -11.527 -0.689 9.776 1.00 64.25 95 GLY A CA 1
ATOM 725 C C . GLY A 1 95 ? -11.952 -2.040 10.338 1.00 64.25 95 GLY A C 1
ATOM 726 O O . GLY A 1 95 ? -13.116 -2.428 10.259 1.00 64.25 95 GLY A O 1
ATOM 727 N N . ARG A 1 96 ? -11.008 -2.756 10.943 1.00 54.62 96 ARG A N 1
ATOM 728 C CA . ARG A 1 96 ? -11.385 -3.784 11.903 1.00 54.62 96 ARG A CA 1
ATOM 729 C C . ARG A 1 96 ? -11.989 -3.064 13.108 1.00 54.62 96 ARG A C 1
ATOM 731 O O . ARG A 1 96 ? -11.289 -2.270 13.731 1.00 54.62 96 ARG A O 1
ATOM 738 N N . GLU A 1 97 ? -13.253 -3.341 13.423 1.00 46.28 97 GLU A N 1
ATOM 739 C CA . GLU A 1 97 ? -13.864 -2.970 14.706 1.00 46.28 97 GLU A CA 1
ATOM 740 C C . GLU A 1 97 ? -12.886 -3.332 15.843 1.00 46.28 97 GLU A C 1
ATOM 742 O O . GLU A 1 97 ? -12.456 -4.496 15.919 1.00 46.28 97 GLU A O 1
ATOM 747 N N . PRO A 1 98 ? -12.470 -2.382 16.699 1.00 41.47 98 PRO A N 1
ATOM 748 C CA . PRO A 1 98 ? -11.580 -2.668 17.816 1.00 41.47 98 PRO A CA 1
ATOM 749 C C . PRO A 1 98 ? -12.311 -3.552 18.843 1.00 41.47 98 PRO A C 1
ATOM 751 O O . PRO A 1 98 ? -12.911 -3.068 19.792 1.00 41.47 98 PRO A O 1
ATOM 754 N N . GLY A 1 99 ? -12.280 -4.872 18.636 1.00 48.03 99 GLY A N 1
ATOM 755 C CA . GLY A 1 99 ? -12.913 -5.845 19.532 1.00 48.03 99 GLY A CA 1
ATOM 756 C C . GLY A 1 99 ? -12.948 -7.297 19.043 1.00 48.03 99 GLY A C 1
ATOM 757 O O . GLY A 1 99 ? -13.005 -8.207 19.863 1.00 48.03 99 GLY A O 1
ATOM 758 N N . SER A 1 100 ? -12.845 -7.575 17.740 1.00 47.19 100 SER A N 1
ATOM 759 C CA . SER A 1 100 ? -13.056 -8.937 17.206 1.00 47.19 100 SER A CA 1
ATOM 760 C C . SER A 1 100 ? -11.779 -9.762 17.014 1.00 47.19 100 SER A C 1
ATOM 762 O O . SER A 1 100 ? -11.608 -10.502 16.044 1.00 47.19 100 SER A O 1
ATOM 764 N N . GLY A 1 101 ? -10.837 -9.666 17.948 1.00 44.16 101 GLY A N 1
ATOM 765 C CA . GLY A 1 101 ? -9.872 -10.751 18.118 1.00 44.16 101 GLY A CA 1
ATOM 766 C C . GLY A 1 101 ? -8.531 -10.340 18.692 1.00 44.16 101 GLY A C 1
ATOM 767 O O . GLY A 1 101 ? -7.980 -9.275 18.405 1.00 44.16 101 GLY A O 1
ATOM 768 N N . THR A 1 102 ? -8.035 -11.268 19.488 1.00 42.38 102 THR A N 1
ATOM 769 C CA . THR A 1 102 ? -6.829 -11.230 20.293 1.00 42.38 102 THR A CA 1
ATOM 770 C C . THR A 1 102 ? -5.656 -10.561 19.569 1.00 42.38 102 THR A C 1
ATOM 772 O O . THR A 1 102 ? -5.343 -10.941 18.437 1.00 42.38 102 THR A O 1
ATOM 775 N N . PRO A 1 103 ? -4.965 -9.595 20.200 1.00 42.09 103 PRO A N 1
ATOM 776 C CA . PRO A 1 103 ? -3.702 -9.095 19.685 1.00 42.09 103 PRO A CA 1
ATOM 777 C C . PRO A 1 103 ? -2.693 -10.246 19.669 1.00 42.09 103 PRO A C 1
ATOM 779 O O . PRO A 1 103 ? -2.244 -10.707 20.719 1.00 42.09 103 PRO A O 1
ATOM 782 N N . VAL A 1 104 ? -2.305 -10.715 18.482 1.00 48.34 104 VAL A N 1
ATOM 783 C CA . VAL A 1 104 ? -1.073 -11.495 18.345 1.00 48.34 104 VAL A CA 1
ATOM 784 C C . VAL A 1 104 ? 0.064 -10.488 18.438 1.00 48.34 104 VAL A C 1
ATOM 786 O O . VAL A 1 104 ? 0.410 -9.814 17.470 1.00 48.34 104 VAL A O 1
ATOM 789 N N . LYS A 1 105 ? 0.604 -10.337 19.649 1.00 37.25 105 LYS A N 1
ATOM 790 C CA . LYS A 1 105 ? 1.862 -9.628 19.889 1.00 37.25 105 LYS A CA 1
ATOM 791 C C . LYS A 1 105 ? 2.908 -10.223 18.934 1.00 37.25 105 LYS A C 1
ATOM 793 O O . LYS A 1 105 ? 3.099 -11.441 18.981 1.00 37.25 105 LYS A O 1
ATOM 798 N N . PRO A 1 106 ? 3.586 -9.434 18.080 1.00 37.72 106 PRO A N 1
ATOM 799 C CA . PRO A 1 106 ? 4.701 -9.964 17.312 1.00 37.72 106 PRO A CA 1
ATOM 800 C C . PRO A 1 106 ? 5.708 -10.540 18.307 1.00 37.72 106 PRO A C 1
ATOM 802 O O . PRO A 1 106 ? 6.079 -9.876 19.281 1.00 37.72 106 PRO A O 1
ATOM 805 N N . ALA A 1 107 ? 6.062 -11.811 18.112 1.00 40.03 107 ALA A N 1
ATOM 806 C CA . ALA A 1 107 ? 6.983 -12.522 18.977 1.00 40.03 107 ALA A CA 1
ATOM 807 C C . ALA A 1 107 ? 8.274 -11.705 19.082 1.00 40.03 107 ALA A C 1
ATOM 809 O O . ALA A 1 107 ? 9.009 -11.548 18.107 1.00 40.03 107 ALA A O 1
ATOM 810 N N . ALA A 1 108 ? 8.524 -11.151 20.270 1.00 42.09 108 ALA A N 1
ATOM 811 C CA . ALA A 1 108 ? 9.825 -10.614 20.608 1.00 42.09 108 ALA A CA 1
ATOM 812 C C . ALA A 1 108 ? 10.804 -11.779 20.461 1.00 42.09 108 ALA A C 1
ATOM 814 O O . ALA A 1 108 ? 10.696 -12.776 21.180 1.00 42.09 108 ALA A O 1
ATOM 815 N N . GLY A 1 109 ? 11.684 -11.679 19.464 1.00 37.69 109 GLY A N 1
ATOM 816 C CA . GLY A 1 109 ? 12.728 -12.657 19.225 1.00 37.69 109 GLY A CA 1
ATOM 817 C C . GLY A 1 109 ? 13.444 -12.942 20.536 1.00 37.69 109 GLY A C 1
ATOM 818 O O . GLY A 1 109 ? 13.934 -12.031 21.204 1.00 37.69 109 GLY A O 1
ATOM 819 N N . ARG A 1 110 ? 13.450 -14.217 20.920 1.00 43.66 110 ARG A N 1
ATOM 820 C CA . ARG A 1 110 ? 14.269 -14.740 22.007 1.00 43.66 110 ARG A CA 1
ATOM 821 C C . ARG A 1 110 ? 15.714 -14.370 21.672 1.00 43.66 110 ARG A C 1
ATOM 823 O O . ARG A 1 110 ? 16.299 -14.952 20.764 1.00 43.66 110 ARG A O 1
ATOM 830 N N . VAL A 1 111 ? 16.274 -13.388 22.371 1.00 45.84 111 VAL A N 1
ATOM 831 C CA . VAL A 1 111 ? 17.720 -13.170 22.363 1.00 45.84 111 VAL A CA 1
ATOM 832 C C . VAL A 1 111 ? 18.297 -14.360 23.119 1.00 45.84 111 VAL A C 1
ATOM 834 O O . VAL A 1 111 ? 18.092 -14.507 24.324 1.00 45.84 111 VAL A O 1
ATOM 837 N N . ALA A 1 112 ? 18.891 -15.292 22.379 1.00 43.94 112 ALA A N 1
ATOM 838 C CA . ALA A 1 112 ? 19.537 -16.455 22.954 1.00 43.94 112 ALA A CA 1
ATOM 839 C C . ALA A 1 112 ? 20.766 -16.006 23.758 1.00 43.94 112 ALA A C 1
ATOM 841 O O . ALA A 1 112 ? 21.638 -15.321 23.235 1.00 43.94 112 ALA A O 1
ATOM 842 N N . GLY A 1 113 ? 20.759 -16.390 25.036 1.00 40.31 113 GLY A N 1
ATOM 843 C CA . GLY A 1 113 ? 21.885 -16.567 25.954 1.00 40.31 113 GLY A CA 1
ATOM 844 C C . GLY A 1 113 ? 23.190 -15.835 25.652 1.00 40.31 113 GLY A C 1
ATOM 845 O O . GLY A 1 113 ? 24.031 -16.334 24.912 1.00 40.31 113 GLY A O 1
ATOM 846 N N . ALA A 1 114 ? 23.428 -14.744 26.379 1.00 44.78 114 ALA A N 1
ATOM 847 C CA . ALA A 1 114 ? 24.785 -14.369 26.742 1.00 44.78 114 ALA A CA 1
ATOM 848 C C . ALA A 1 114 ? 25.349 -15.446 27.689 1.00 44.78 114 ALA A C 1
ATOM 850 O O . ALA A 1 114 ? 24.842 -15.646 28.794 1.00 44.78 114 ALA A O 1
ATOM 851 N N . GLN A 1 115 ? 26.374 -16.166 27.238 1.00 53.81 115 GLN A N 1
ATOM 852 C CA . GLN A 1 115 ? 27.173 -17.061 28.071 1.00 53.81 115 GLN A CA 1
ATOM 853 C C . GLN A 1 115 ? 28.110 -16.199 28.939 1.00 53.81 115 GLN A C 1
ATOM 855 O O . GLN A 1 115 ? 28.866 -15.404 28.376 1.00 53.81 115 GLN A O 1
ATOM 860 N N . PRO A 1 116 ? 28.111 -16.316 30.279 1.00 58.44 116 PRO A N 1
ATOM 861 C CA . PRO A 1 116 ? 29.107 -15.627 31.093 1.00 58.44 116 PRO A CA 1
ATOM 862 C C . PRO A 1 116 ? 30.495 -16.265 30.887 1.00 58.44 116 PRO A C 1
ATOM 864 O O . PRO A 1 116 ? 30.579 -17.489 30.708 1.00 58.44 116 PRO A O 1
ATOM 867 N N . PRO A 1 117 ? 31.589 -15.481 30.922 1.00 60.78 117 PRO A N 1
ATOM 868 C CA . PRO A 1 117 ? 32.935 -16.030 30.820 1.00 60.78 117 PRO A CA 1
ATOM 869 C C . PRO A 1 117 ? 33.225 -16.929 32.027 1.00 60.78 117 PRO A C 1
ATOM 871 O O . PRO A 1 117 ? 33.016 -16.551 33.182 1.00 60.78 117 PRO A O 1
ATOM 874 N N . ARG A 1 118 ? 33.694 -18.150 31.757 1.00 57.97 118 ARG A N 1
ATOM 875 C CA . ARG A 1 118 ? 34.241 -19.037 32.784 1.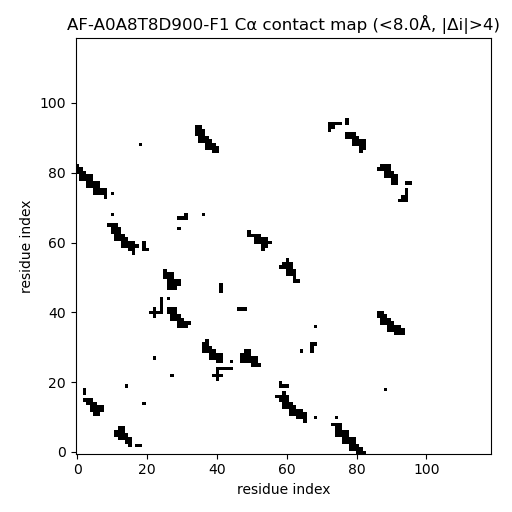00 57.97 118 ARG A CA 1
ATOM 876 C C . ARG A 1 118 ? 35.708 -18.672 33.014 1.00 57.97 118 ARG A C 1
ATOM 878 O O . ARG A 1 118 ? 36.507 -18.967 32.139 1.00 57.97 118 ARG A O 1
ATOM 885 N N . ARG A 1 119 ? 35.968 -18.157 34.223 1.00 60.59 119 ARG A N 1
ATOM 886 C CA . ARG A 1 119 ? 37.250 -17.997 34.941 1.00 60.59 119 ARG A CA 1
ATOM 887 C C . ARG A 1 119 ? 38.336 -17.148 34.288 1.00 60.59 119 ARG A C 1
ATOM 889 O O . ARG A 1 119 ? 38.810 -17.504 33.195 1.00 60.59 119 ARG A O 1
#

pLDDT: mean 84.66, std 20.29, range [37.25, 98.56]

Sequence (119 aa):
MSVWVEITDGGYLHLPAEAAGRFPAGTAIVLVRRGELWLLPVSHPGAGGLLLKWRNARGDRSVLVREFLPEGTPPGPRQAFWDDEAGALRIPLAGREPGSGTPVKPAAGRVAGAQPPRR